Protein AF-F9GDH1-F1 (afdb_monomer_lite)

Organism: Fusarium oxysporum (strain Fo5176) (NCBI:txid660025)

Radius of gyration: 27.56 Å; chains: 1; bounding box: 54×53×70 Å

Foldseek 3Di:
DQDPVNVVVVCVVVVPPDFDWDADPVRQWIDGVPDIDGPVVVVCVVVVVVVVVVVVVCCVVPVVVVVPDDPPPDPVVPDDDDD

Structure (mmCIF, N/CA/C/O backbone):
data_AF-F9GDH1-F1
#
_entry.id   AF-F9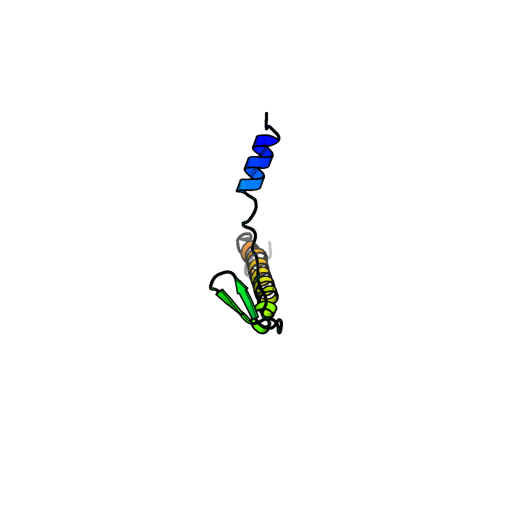GDH1-F1
#
loop_
_atom_site.group_PDB
_atom_site.id
_atom_site.type_symbol
_atom_site.label_atom_id
_atom_site.label_alt_id
_atom_site.label_comp_id
_atom_site.label_asym_id
_atom_site.label_entity_id
_atom_site.label_seq_id
_atom_site.pdbx_PDB_ins_code
_atom_site.Cartn_x
_atom_site.Cartn_y
_atom_site.Cartn_z
_atom_site.occupancy
_atom_site.B_iso_or_equiv
_atom_site.auth_seq_id
_atom_site.auth_comp_id
_atom_site.auth_asym_id
_atom_site.auth_atom_id
_atom_site.pdbx_PDB_model_num
ATOM 1 N N . MET A 1 1 ? 2.082 36.039 -12.661 1.00 46.94 1 MET A N 1
ATOM 2 C CA . MET A 1 1 ? 1.445 35.315 -13.781 1.00 46.94 1 MET A CA 1
ATOM 3 C C . MET A 1 1 ? 2.121 33.953 -13.856 1.00 46.94 1 MET A C 1
ATOM 5 O O . MET A 1 1 ? 3.299 33.903 -14.177 1.00 46.94 1 MET A O 1
ATOM 9 N N . THR A 1 2 ? 1.462 32.885 -13.411 1.00 63.28 2 THR A N 1
ATOM 10 C CA . THR A 1 2 ? 2.048 31.535 -13.353 1.00 63.28 2 THR A CA 1
ATOM 11 C C . THR A 1 2 ? 2.024 30.907 -14.746 1.00 63.28 2 THR A C 1
ATOM 13 O O . THR A 1 2 ? 0.961 30.646 -15.300 1.00 63.28 2 THR A O 1
ATOM 16 N N . SER A 1 3 ? 3.204 30.712 -15.340 1.00 85.31 3 SER A N 1
ATOM 17 C CA . SER A 1 3 ? 3.361 30.032 -16.630 1.00 85.31 3 SER A CA 1
ATOM 18 C C . SER A 1 3 ? 3.022 28.546 -16.495 1.00 85.31 3 SER A C 1
ATOM 20 O O . SER A 1 3 ? 3.416 27.914 -15.514 1.00 85.31 3 SER A O 1
ATOM 22 N N . LEU A 1 4 ? 2.376 27.951 -17.507 1.00 75.31 4 LEU A N 1
ATOM 23 C CA . LEU A 1 4 ? 2.160 26.495 -17.581 1.00 75.31 4 LEU A CA 1
ATOM 24 C C . LEU A 1 4 ? 3.473 25.708 -17.453 1.00 75.31 4 LEU A C 1
ATOM 26 O O . LEU A 1 4 ? 3.487 24.603 -16.917 1.00 75.31 4 LEU A O 1
ATOM 30 N N . ARG A 1 5 ? 4.593 26.294 -17.893 1.00 75.25 5 ARG A N 1
ATOM 31 C CA . ARG A 1 5 ? 5.926 25.701 -17.748 1.00 75.25 5 ARG A CA 1
ATOM 32 C C . ARG A 1 5 ? 6.399 25.678 -16.292 1.00 75.25 5 ARG A C 1
ATOM 34 O O . ARG A 1 5 ? 6.997 24.688 -15.881 1.00 75.25 5 ARG A O 1
ATOM 41 N N . ASP A 1 6 ? 6.115 26.726 -15.520 1.00 81.12 6 ASP A N 1
ATOM 42 C CA . ASP A 1 6 ? 6.428 26.771 -14.085 1.00 81.12 6 ASP A CA 1
ATOM 43 C C . ASP A 1 6 ? 5.512 25.840 -13.295 1.00 81.12 6 ASP A C 1
ATOM 45 O O . ASP A 1 6 ? 5.979 25.140 -12.400 1.00 81.12 6 ASP A O 1
ATOM 49 N N . PHE A 1 7 ? 4.234 25.764 -13.675 1.00 78.75 7 PHE A N 1
ATOM 50 C CA . PHE A 1 7 ? 3.291 24.800 -13.114 1.00 78.75 7 PHE A CA 1
ATOM 51 C C . PHE A 1 7 ? 3.751 23.358 -13.364 1.00 78.75 7 PHE A C 1
ATOM 53 O O . PHE A 1 7 ? 3.871 22.588 -12.417 1.00 78.75 7 PHE A O 1
ATOM 60 N N . GLY A 1 8 ? 4.114 23.017 -14.606 1.00 73.19 8 GLY A N 1
ATOM 61 C CA . GLY A 1 8 ? 4.640 21.694 -14.951 1.00 73.19 8 GLY A CA 1
ATOM 62 C C . GLY A 1 8 ? 5.956 21.367 -14.241 1.00 73.19 8 GLY A C 1
ATOM 63 O O . GLY A 1 8 ? 6.147 20.246 -13.781 1.00 73.19 8 GLY A O 1
ATOM 64 N N . ARG A 1 9 ? 6.850 22.351 -14.074 1.00 78.69 9 ARG A N 1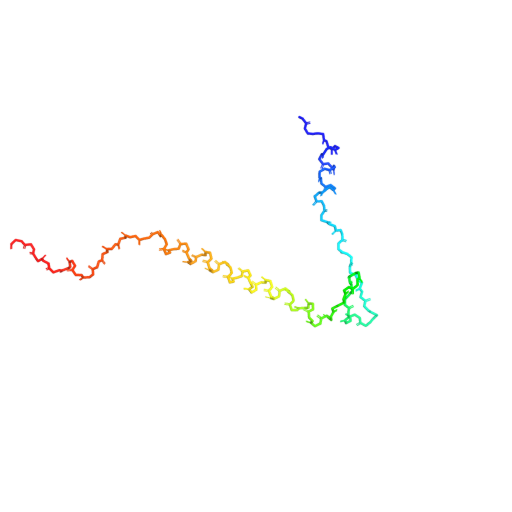
ATOM 65 C CA . ARG A 1 9 ? 8.105 22.170 -13.328 1.00 78.69 9 ARG A CA 1
ATOM 66 C C . ARG A 1 9 ? 7.867 21.991 -11.831 1.00 78.69 9 ARG A C 1
ATOM 68 O O . ARG A 1 9 ? 8.618 21.259 -11.196 1.00 78.69 9 ARG A O 1
ATOM 75 N N . ASN A 1 10 ? 6.856 22.649 -11.269 1.00 78.12 10 ASN A N 1
ATOM 76 C CA . ASN A 1 10 ? 6.477 22.458 -9.876 1.00 78.12 10 ASN A CA 1
ATOM 77 C C . ASN A 1 10 ? 5.838 21.080 -9.680 1.00 78.12 10 ASN A C 1
ATOM 79 O O . ASN A 1 10 ? 6.266 20.361 -8.787 1.00 78.12 10 ASN A O 1
ATOM 83 N N . ILE A 1 11 ? 4.934 20.670 -10.582 1.00 72.62 11 ILE A N 1
ATOM 84 C CA . ILE A 1 11 ? 4.350 19.323 -10.586 1.00 72.62 11 ILE A CA 1
ATOM 85 C C . ILE A 1 11 ? 5.443 18.266 -10.650 1.00 72.62 11 ILE A C 1
ATOM 87 O O . ILE A 1 11 ? 5.478 17.435 -9.762 1.00 72.62 11 ILE A O 1
ATOM 91 N N . ALA A 1 12 ? 6.382 18.339 -11.596 1.00 68.44 12 ALA A N 1
ATOM 92 C CA . ALA A 1 12 ? 7.464 17.355 -11.720 1.00 68.44 12 ALA A CA 1
ATOM 93 C C . ALA A 1 12 ? 8.405 17.306 -10.497 1.00 68.44 12 ALA A C 1
ATOM 95 O O . ALA A 1 12 ? 9.092 16.315 -10.279 1.00 68.44 12 ALA A O 1
ATOM 96 N N . ARG A 1 13 ? 8.470 18.381 -9.696 1.00 65.38 13 ARG A N 1
ATOM 97 C CA . ARG A 1 13 ? 9.228 18.416 -8.431 1.00 65.38 13 ARG A CA 1
ATOM 98 C C . ARG A 1 13 ? 8.423 17.906 -7.240 1.00 65.38 13 ARG A C 1
ATOM 100 O O . ARG A 1 13 ? 9.023 17.480 -6.260 1.00 65.38 13 ARG A O 1
ATOM 107 N N . THR A 1 14 ? 7.099 18.004 -7.305 1.00 67.94 14 THR A N 1
ATOM 108 C CA . THR A 1 14 ? 6.166 17.473 -6.302 1.00 67.94 14 THR A CA 1
ATOM 109 C C . THR A 1 14 ? 5.640 16.088 -6.662 1.00 67.94 14 THR A C 1
ATOM 111 O O . THR A 1 14 ? 4.930 15.490 -5.859 1.00 67.94 14 THR A O 1
ATOM 114 N N . GLU A 1 15 ? 5.941 15.597 -7.864 1.00 64.12 15 GLU A N 1
ATOM 115 C CA . GLU A 1 15 ? 5.533 14.283 -8.328 1.00 64.12 15 GLU A CA 1
ATOM 116 C C . GLU A 1 15 ? 6.248 13.267 -7.439 1.00 64.12 15 GLU A C 1
ATOM 118 O O . GLU A 1 15 ? 7.483 13.286 -7.360 1.00 64.12 15 GLU A O 1
ATOM 123 N N . PRO A 1 16 ? 5.496 12.451 -6.682 1.00 63.56 16 PRO A N 1
ATOM 124 C CA . PRO A 1 16 ? 6.116 11.485 -5.804 1.00 63.56 16 PRO A CA 1
ATOM 125 C C . PRO A 1 16 ? 7.013 10.576 -6.649 1.00 63.56 16 PRO A C 1
ATOM 127 O O . PRO A 1 16 ? 6.620 10.203 -7.759 1.00 63.56 16 PRO A O 1
ATOM 130 N N . PRO A 1 17 ? 8.221 10.236 -6.162 1.00 67.25 17 PRO A N 1
ATOM 131 C CA . PRO A 1 17 ? 9.108 9.344 -6.890 1.00 67.25 17 PRO A CA 1
ATOM 132 C C . PRO A 1 17 ? 8.333 8.082 -7.261 1.00 67.25 17 PRO A C 1
ATOM 134 O O . PRO A 1 17 ? 7.625 7.517 -6.426 1.00 67.25 17 PRO A O 1
ATOM 137 N N . SER A 1 18 ? 8.438 7.663 -8.521 1.00 68.12 18 SER A N 1
ATOM 138 C CA . SER A 1 18 ? 7.753 6.470 -9.002 1.00 68.12 18 SER A CA 1
ATOM 139 C C . SER A 1 18 ? 8.231 5.265 -8.193 1.00 68.12 18 SER A C 1
ATOM 141 O O . SER A 1 18 ? 9.386 4.848 -8.315 1.00 68.12 18 SER A O 1
ATOM 143 N N . ILE A 1 19 ? 7.355 4.718 -7.354 1.00 72.31 19 ILE A N 1
ATOM 144 C CA . ILE A 1 19 ? 7.640 3.510 -6.583 1.00 72.31 19 ILE A CA 1
ATOM 145 C C . ILE A 1 19 ? 7.386 2.322 -7.509 1.00 72.31 19 ILE A C 1
ATOM 147 O O . ILE A 1 19 ? 6.239 2.021 -7.836 1.00 72.31 19 ILE A O 1
ATOM 151 N N . LEU A 1 20 ? 8.459 1.672 -7.962 1.00 81.00 20 LEU A N 1
ATOM 152 C CA . LEU A 1 20 ? 8.379 0.477 -8.798 1.00 81.00 20 LEU A CA 1
ATOM 153 C C . LEU A 1 20 ? 8.686 -0.764 -7.965 1.00 81.00 20 LEU A C 1
ATOM 155 O O . LEU A 1 20 ? 9.797 -0.921 -7.460 1.00 81.00 20 LEU A O 1
ATOM 159 N N . PHE A 1 21 ? 7.707 -1.655 -7.868 1.00 86.00 21 PHE A N 1
ATOM 160 C CA . PHE A 1 21 ? 7.868 -2.969 -7.261 1.00 86.00 21 PHE A CA 1
ATOM 161 C C . PHE A 1 21 ? 8.154 -4.020 -8.333 1.00 86.00 21 PHE A C 1
ATOM 163 O O . PHE A 1 21 ? 7.688 -3.905 -9.467 1.00 86.00 21 PHE A O 1
ATOM 170 N N . SER A 1 22 ? 8.898 -5.059 -7.967 1.00 89.75 22 SER A N 1
ATOM 171 C CA . SER A 1 22 ? 8.971 -6.299 -8.738 1.00 89.75 22 SER A CA 1
ATOM 172 C C . SER A 1 22 ? 8.463 -7.469 -7.905 1.00 89.75 22 SER A C 1
ATOM 174 O O . SER A 1 22 ? 8.483 -7.425 -6.676 1.00 89.75 22 SER A O 1
ATOM 176 N N . TRP A 1 23 ? 7.982 -8.505 -8.581 1.00 94.19 23 TRP A N 1
ATOM 177 C CA . TRP A 1 23 ? 7.463 -9.716 -7.957 1.00 94.19 23 TRP A CA 1
ATOM 178 C C . TRP A 1 23 ? 8.369 -10.891 -8.305 1.00 94.19 23 TRP A C 1
ATOM 180 O O . TRP A 1 23 ? 8.984 -10.906 -9.373 1.00 94.19 23 TRP A O 1
ATOM 190 N N . SER A 1 24 ? 8.469 -11.862 -7.402 1.00 93.81 24 SER A N 1
ATOM 191 C CA . SER A 1 24 ? 8.969 -13.192 -7.743 1.00 93.81 24 SER A CA 1
ATOM 192 C C . SER A 1 24 ? 8.029 -13.890 -8.726 1.00 93.81 24 SER A C 1
ATOM 194 O O . SER A 1 24 ? 6.853 -13.543 -8.826 1.00 93.81 24 SER A O 1
ATOM 196 N N . ASP A 1 25 ? 8.539 -14.900 -9.429 1.00 95.25 25 ASP A N 1
ATOM 197 C CA . ASP A 1 25 ? 7.772 -15.640 -10.442 1.00 95.25 25 ASP A CA 1
ATOM 198 C C . ASP A 1 25 ? 6.539 -16.353 -9.860 1.00 95.25 25 ASP A C 1
ATOM 200 O O . ASP A 1 25 ? 5.532 -16.521 -10.543 1.00 95.25 25 ASP A O 1
ATOM 204 N N . ASP A 1 26 ? 6.603 -16.747 -8.585 1.00 93.88 26 ASP A N 1
ATOM 205 C CA . ASP A 1 26 ? 5.488 -17.334 -7.832 1.00 93.88 26 ASP A CA 1
ATOM 206 C C . ASP A 1 26 ? 4.518 -16.287 -7.254 1.00 93.88 26 ASP A C 1
ATOM 208 O O . ASP A 1 26 ? 3.465 -16.643 -6.730 1.00 93.88 26 ASP A O 1
ATOM 212 N N . GLY A 1 27 ? 4.853 -14.999 -7.352 1.00 91.88 27 GLY A N 1
ATOM 213 C CA . GLY A 1 27 ? 4.057 -1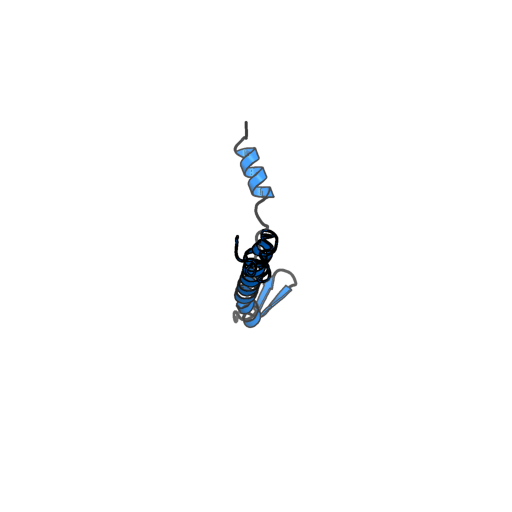3.891 -6.835 1.00 91.88 27 GLY A CA 1
ATOM 214 C C . GLY A 1 27 ? 4.088 -13.723 -5.315 1.00 91.88 27 GLY A C 1
ATOM 215 O O . GLY A 1 27 ? 3.414 -12.827 -4.813 1.00 91.88 27 GLY A O 1
ATOM 216 N N . GLU A 1 28 ? 4.857 -14.523 -4.573 1.00 95.12 28 GLU A N 1
ATOM 217 C CA . GLU A 1 28 ? 4.837 -14.515 -3.103 1.00 95.12 28 GLU A CA 1
ATOM 218 C C . GLU A 1 28 ? 5.809 -13.514 -2.468 1.00 95.12 28 GLU A C 1
ATOM 220 O O . GLU A 1 28 ? 5.696 -13.215 -1.277 1.00 95.12 28 GLU A O 1
ATOM 225 N N . ILE A 1 29 ? 6.743 -12.948 -3.237 1.00 95.62 29 ILE A N 1
ATOM 226 C CA . ILE A 1 29 ? 7.728 -11.975 -2.758 1.00 95.62 29 ILE A CA 1
ATOM 227 C C . ILE A 1 29 ? 7.644 -10.700 -3.597 1.00 95.62 29 ILE A C 1
ATOM 229 O O . ILE A 1 29 ? 7.838 -10.727 -4.809 1.00 95.62 29 ILE A O 1
ATOM 233 N N . ILE A 1 30 ? 7.439 -9.567 -2.930 1.00 93.50 30 ILE A N 1
ATOM 234 C CA . ILE A 1 30 ? 7.595 -8.221 -3.484 1.00 93.50 30 ILE A CA 1
ATOM 235 C C . ILE A 1 30 ? 9.012 -7.726 -3.205 1.00 93.50 30 ILE A C 1
ATOM 237 O O . ILE A 1 30 ? 9.527 -7.889 -2.097 1.00 93.50 30 ILE A O 1
ATOM 241 N N . ARG A 1 31 ? 9.631 -7.064 -4.182 1.00 92.62 31 ARG A N 1
ATOM 242 C CA . ARG A 1 31 ? 10.949 -6.435 -4.057 1.00 92.62 31 ARG A CA 1
ATOM 243 C C . ARG A 1 31 ? 10.896 -4.960 -4.434 1.00 92.62 31 ARG A C 1
ATOM 245 O O . ARG A 1 31 ? 10.172 -4.564 -5.347 1.00 92.62 31 ARG A O 1
ATOM 252 N N . TYR A 1 32 ? 11.689 -4.159 -3.732 1.00 90.31 32 TYR A N 1
ATOM 253 C CA . TYR A 1 32 ? 11.881 -2.732 -3.977 1.00 90.31 32 TYR A CA 1
ATOM 254 C C . TYR A 1 32 ? 13.331 -2.358 -3.650 1.00 90.31 32 TYR A C 1
ATOM 256 O O . TYR A 1 32 ? 13.715 -2.334 -2.481 1.00 90.31 32 TYR A O 1
ATOM 264 N N . GLY A 1 33 ? 14.157 -2.093 -4.667 1.00 86.12 33 GLY A N 1
ATOM 265 C CA . GLY A 1 33 ? 15.604 -1.938 -4.472 1.00 86.12 33 GLY A CA 1
ATOM 266 C C . GLY A 1 33 ? 16.202 -3.171 -3.783 1.00 86.12 33 GLY A C 1
ATOM 267 O O . GLY A 1 33 ? 15.994 -4.294 -4.241 1.00 86.12 33 GLY A O 1
ATOM 268 N N . ASP A 1 34 ? 16.876 -2.963 -2.652 1.00 88.69 34 ASP A N 1
ATOM 269 C CA . ASP A 1 34 ? 17.452 -4.036 -1.826 1.00 88.69 34 ASP A CA 1
ATOM 270 C C . ASP A 1 34 ? 16.464 -4.628 -0.802 1.00 88.69 34 ASP A C 1
ATOM 272 O O . ASP A 1 34 ? 16.787 -5.580 -0.089 1.00 88.69 34 ASP A O 1
ATOM 276 N N . PHE A 1 35 ? 15.249 -4.080 -0.707 1.00 89.69 35 PHE A N 1
ATOM 277 C CA . PHE A 1 35 ? 14.217 -4.549 0.212 1.00 89.69 35 PHE A CA 1
ATOM 278 C C . PHE A 1 35 ? 13.365 -5.655 -0.417 1.00 89.69 35 PHE A C 1
ATOM 280 O O . PHE A 1 35 ? 13.011 -5.596 -1.597 1.00 89.69 35 PHE A O 1
ATOM 287 N N . GLN A 1 36 ? 12.992 -6.648 0.394 1.00 93.94 36 GLN A N 1
ATOM 288 C CA . GLN A 1 36 ? 12.084 -7.725 0.005 1.00 93.94 36 GLN A CA 1
ATOM 289 C C . GLN A 1 36 ? 11.053 -7.977 1.103 1.00 93.94 36 GLN A C 1
ATOM 291 O O . GLN A 1 36 ? 11.368 -7.904 2.292 1.00 93.94 36 GLN A O 1
ATOM 296 N N . LEU A 1 37 ? 9.829 -8.300 0.698 1.00 93.88 37 LEU A N 1
ATOM 297 C CA . LEU A 1 37 ? 8.707 -8.555 1.590 1.00 93.88 37 LEU A CA 1
ATOM 298 C C . LEU A 1 37 ? 7.844 -9.687 1.045 1.00 93.88 37 LEU A C 1
ATOM 300 O O . LEU A 1 37 ? 7.582 -9.745 -0.151 1.00 93.88 37 LEU A O 1
ATOM 304 N N . THR A 1 38 ? 7.360 -10.563 1.920 1.00 95.44 38 THR A N 1
ATOM 305 C CA . THR A 1 38 ? 6.389 -11.585 1.522 1.00 95.44 38 THR A CA 1
ATOM 306 C C . THR A 1 38 ? 5.010 -10.973 1.297 1.00 95.44 38 THR A C 1
ATOM 308 O O . THR A 1 38 ? 4.613 -10.021 1.977 1.00 95.44 38 THR A O 1
ATOM 311 N N . MET A 1 39 ? 4.232 -11.550 0.386 1.00 92.56 39 MET A N 1
ATOM 312 C CA . MET A 1 39 ? 2.866 -11.110 0.128 1.00 92.56 39 MET A CA 1
ATOM 313 C C . MET A 1 39 ? 1.954 -11.271 1.347 1.00 92.56 39 MET A C 1
ATOM 315 O O . MET A 1 39 ? 1.054 -10.456 1.532 1.00 92.56 39 MET A O 1
ATOM 319 N N . ASP A 1 40 ? 2.204 -12.258 2.212 1.00 92.81 40 ASP A N 1
ATOM 320 C CA . ASP A 1 40 ? 1.533 -12.380 3.516 1.00 92.81 40 ASP A CA 1
ATOM 321 C C . ASP A 1 40 ? 1.672 -11.096 4.347 1.00 92.81 40 ASP A C 1
ATOM 323 O O . ASP A 1 40 ? 0.682 -10.543 4.830 1.00 92.81 40 ASP A O 1
ATOM 327 N N . LYS A 1 41 ? 2.896 -10.568 4.453 1.00 91.81 41 LYS A N 1
ATOM 328 C CA . LYS A 1 41 ? 3.173 -9.342 5.205 1.00 91.81 41 LYS A CA 1
ATOM 329 C C . LYS A 1 41 ? 2.699 -8.098 4.478 1.00 91.81 41 LYS A C 1
ATOM 331 O O . LYS A 1 41 ? 2.170 -7.197 5.121 1.00 91.81 41 LYS A O 1
ATOM 336 N N . PHE A 1 42 ? 2.832 -8.053 3.155 1.00 89.69 42 PHE A N 1
ATOM 337 C CA . PHE A 1 42 ? 2.324 -6.938 2.360 1.00 89.69 42 PHE A CA 1
ATOM 338 C C . PHE A 1 42 ? 0.806 -6.770 2.516 1.00 89.69 42 PHE A C 1
ATOM 340 O O . PHE A 1 42 ? 0.326 -5.652 2.677 1.00 89.69 42 PHE A O 1
ATOM 347 N N . ARG A 1 43 ? 0.049 -7.875 2.557 1.00 88.94 43 ARG A N 1
ATOM 348 C CA . ARG A 1 43 ? -1.411 -7.861 2.762 1.00 88.94 43 ARG A CA 1
ATOM 349 C C . ARG A 1 43 ? -1.838 -7.335 4.136 1.00 88.94 43 ARG A C 1
ATOM 351 O O . ARG A 1 43 ? -2.958 -6.864 4.253 1.00 88.94 43 ARG A O 1
ATOM 358 N N . GLN A 1 44 ? -0.957 -7.357 5.139 1.00 93.38 44 GLN A N 1
ATOM 359 C CA . GLN A 1 44 ? -1.221 -6.798 6.476 1.00 93.38 44 GLN A CA 1
ATOM 360 C C . GLN A 1 44 ? -1.023 -5.272 6.535 1.00 93.38 44 GLN A C 1
ATOM 362 O O . GLN A 1 44 ? -1.462 -4.629 7.488 1.00 93.38 44 GLN A O 1
ATOM 367 N N . ILE A 1 45 ? -0.353 -4.673 5.540 1.00 90.44 45 ILE A N 1
ATOM 368 C CA . ILE A 1 45 ? -0.032 -3.239 5.532 1.00 90.44 45 ILE A CA 1
ATOM 369 C C . ILE A 1 45 ? -1.296 -2.359 5.516 1.00 90.44 45 ILE A C 1
ATOM 371 O O . ILE A 1 45 ? -1.358 -1.433 6.330 1.00 90.44 45 ILE A O 1
ATOM 375 N N . PRO A 1 46 ? -2.304 -2.601 4.649 1.00 91.62 46 PRO A N 1
ATOM 376 C CA . PRO A 1 46 ? -3.531 -1.807 4.652 1.00 91.62 46 PRO A CA 1
ATOM 377 C C . PRO A 1 46 ? -4.240 -1.834 6.007 1.00 91.62 46 PRO A C 1
ATOM 379 O O . PRO A 1 46 ? -4.545 -0.774 6.548 1.00 91.62 46 PRO A O 1
ATOM 382 N N . ASP A 1 47 ? -4.415 -3.022 6.589 1.00 92.50 47 ASP A N 1
ATOM 383 C CA . ASP A 1 47 ? -5.095 -3.195 7.877 1.00 92.50 47 ASP A CA 1
ATOM 384 C C . ASP A 1 47 ? -4.377 -2.443 9.002 1.00 92.50 47 ASP A C 1
ATOM 386 O O . ASP A 1 47 ? -5.021 -1.780 9.819 1.00 92.50 47 ASP A O 1
ATOM 390 N N . TYR A 1 48 ? -3.039 -2.479 9.016 1.00 92.62 48 TYR A N 1
ATOM 391 C CA . TYR A 1 48 ? -2.235 -1.713 9.968 1.00 92.62 48 TYR A CA 1
ATOM 392 C C . TYR A 1 48 ? -2.491 -0.205 9.850 1.00 92.62 48 TYR A C 1
ATOM 394 O O . TYR A 1 48 ? -2.729 0.461 10.860 1.00 92.62 48 TYR A O 1
ATOM 402 N N . PHE A 1 49 ? -2.458 0.342 8.630 1.00 91.19 49 PHE A N 1
ATOM 403 C CA . PHE A 1 49 ? -2.665 1.776 8.420 1.00 91.19 49 PHE A CA 1
ATOM 404 C C . PHE A 1 49 ? -4.095 2.213 8.732 1.00 91.19 49 PHE A C 1
ATOM 406 O O . PHE A 1 49 ? -4.268 3.276 9.326 1.00 91.19 49 PHE A O 1
ATOM 413 N N . ILE A 1 50 ? -5.097 1.403 8.382 1.00 93.31 50 ILE A N 1
ATOM 414 C CA . ILE A 1 50 ? -6.503 1.662 8.716 1.00 93.31 50 ILE A CA 1
ATOM 415 C C . ILE A 1 50 ? -6.677 1.684 10.235 1.00 93.31 50 ILE A C 1
ATOM 417 O O . ILE A 1 50 ? -7.096 2.703 10.778 1.00 93.31 50 ILE A O 1
ATOM 421 N N . SER A 1 51 ? -6.247 0.623 10.924 1.00 94.94 51 SER A N 1
ATOM 422 C CA . SER A 1 51 ? -6.357 0.520 12.387 1.00 94.94 51 SER A CA 1
ATOM 423 C C . SER A 1 51 ? -5.660 1.690 13.086 1.00 94.94 51 SER A C 1
ATOM 425 O O . SER A 1 51 ? -6.165 2.263 14.050 1.00 94.94 51 SER A O 1
ATOM 427 N N . ARG A 1 52 ? -4.486 2.089 12.579 1.00 93.50 52 ARG A N 1
ATOM 428 C CA . ARG A 1 52 ? -3.740 3.218 13.133 1.00 93.50 52 ARG A CA 1
ATOM 429 C C . ARG A 1 52 ? -4.430 4.557 12.872 1.00 93.50 52 ARG A C 1
ATOM 431 O O . ARG A 1 52 ? -4.384 5.431 13.736 1.00 93.50 52 ARG A O 1
ATOM 438 N N . ALA A 1 53 ? -5.031 4.737 11.698 1.00 92.25 53 ALA A N 1
ATOM 439 C CA . ALA A 1 53 ? -5.791 5.937 11.374 1.00 92.25 53 ALA A CA 1
ATOM 440 C C . ALA A 1 53 ? -7.037 6.058 12.261 1.00 92.25 53 ALA A C 1
ATOM 442 O O . ALA A 1 53 ? -7.268 7.131 12.811 1.00 92.25 53 ALA A O 1
ATOM 443 N N . GLU A 1 54 ? -7.772 4.964 12.470 1.00 92.62 54 GLU A N 1
ATOM 444 C CA . GLU A 1 54 ? -8.926 4.907 13.377 1.00 92.62 54 GLU A CA 1
ATOM 445 C C . GLU A 1 54 ? -8.535 5.290 14.808 1.00 92.62 54 GLU A C 1
ATOM 447 O O . GLU A 1 54 ? -9.137 6.190 15.387 1.00 92.62 54 GLU A O 1
ATOM 452 N N . GLU A 1 55 ? -7.451 4.715 15.340 1.00 91.75 55 GLU A N 1
ATOM 453 C CA . GLU A 1 55 ? -6.942 5.056 16.675 1.00 91.75 55 GLU A CA 1
ATOM 454 C C . GLU A 1 55 ? -6.609 6.554 16.806 1.00 91.75 55 GLU A C 1
ATOM 456 O O . GLU A 1 55 ? -6.877 7.181 17.834 1.00 91.75 55 GLU A O 1
ATOM 461 N N . ILE A 1 56 ? -6.002 7.147 15.773 1.00 89.56 56 ILE A N 1
ATOM 462 C CA . ILE A 1 56 ? -5.688 8.580 15.753 1.00 89.56 56 ILE A CA 1
ATOM 463 C C . ILE A 1 56 ? -6.974 9.408 15.670 1.00 89.56 56 ILE A C 1
ATOM 465 O O . ILE A 1 56 ? -7.095 10.402 16.386 1.00 89.56 56 ILE A O 1
ATOM 469 N N . CYS A 1 57 ? -7.930 9.014 14.829 1.00 84.62 57 CYS A N 1
ATOM 470 C CA . CYS A 1 57 ? -9.224 9.678 14.709 1.00 84.62 57 CYS A CA 1
ATOM 471 C C . CYS A 1 57 ? -9.988 9.663 16.033 1.00 84.62 57 CYS A C 1
ATOM 473 O O . CYS A 1 57 ? -10.485 10.711 16.442 1.00 84.62 57 CYS A O 1
ATOM 475 N N . ASP A 1 58 ? -10.018 8.532 16.735 1.00 85.69 58 ASP A N 1
ATOM 476 C CA . ASP A 1 58 ? -10.643 8.424 18.051 1.00 85.69 58 ASP A CA 1
ATOM 477 C C . ASP A 1 58 ? -9.960 9.346 19.061 1.00 85.69 58 ASP A C 1
ATOM 479 O O . ASP A 1 58 ? -10.626 10.155 19.711 1.00 85.69 58 ASP A O 1
ATOM 483 N N . LYS A 1 59 ? -8.624 9.319 19.139 1.00 83.38 59 LYS A N 1
ATOM 484 C CA . LYS A 1 59 ? -7.881 10.241 20.014 1.00 83.38 59 LYS A CA 1
ATOM 485 C C . LYS A 1 59 ? -8.218 11.693 19.706 1.00 83.38 59 LYS A C 1
ATOM 487 O O . LYS A 1 59 ? -8.585 12.430 20.610 1.00 83.38 59 LYS A O 1
ATOM 492 N N . LEU A 1 60 ? -8.178 12.100 18.441 1.00 82.25 60 LEU A N 1
ATOM 493 C CA . LEU A 1 60 ? -8.488 13.476 18.052 1.00 82.25 60 LEU A CA 1
ATOM 494 C C . LEU A 1 60 ? -9.951 13.851 18.346 1.00 82.25 60 LEU A C 1
ATOM 496 O O . LEU A 1 60 ? -10.212 14.953 18.822 1.00 82.25 60 LEU A O 1
ATOM 500 N N . MET A 1 61 ? -10.914 12.958 18.108 1.00 76.62 61 MET A N 1
ATOM 501 C CA . MET A 1 61 ? -12.339 13.239 18.330 1.00 76.62 61 MET A CA 1
ATOM 502 C C . MET A 1 61 ? -12.760 13.235 19.806 1.00 76.62 61 MET A C 1
ATOM 504 O O . MET A 1 61 ? -13.757 13.885 20.153 1.00 76.62 61 MET A O 1
ATOM 508 N N . PHE A 1 62 ? -12.049 12.503 20.668 1.00 65.06 62 PHE A N 1
ATOM 509 C CA . PHE A 1 62 ? -12.385 12.367 22.087 1.00 65.06 62 PHE A CA 1
ATOM 510 C C . PHE A 1 62 ? -11.479 13.195 23.017 1.00 65.06 62 PHE A C 1
ATOM 512 O O . PHE A 1 62 ? -12.009 13.754 23.978 1.00 65.06 62 PHE A O 1
ATOM 519 N N . ASP A 1 63 ? -10.192 13.417 22.711 1.00 57.38 63 ASP A N 1
ATOM 520 C CA . ASP A 1 63 ? -9.331 14.318 23.509 1.00 57.38 63 ASP A CA 1
ATOM 521 C C . ASP A 1 63 ? -9.721 15.797 23.357 1.00 57.38 63 ASP A C 1
ATOM 523 O O . ASP A 1 63 ? -9.549 16.586 24.288 1.00 57.38 63 ASP A O 1
ATOM 527 N N . LEU A 1 64 ? -10.320 16.195 22.228 1.00 55.12 64 LEU A N 1
ATOM 528 C CA . LEU A 1 64 ? -10.783 17.576 22.030 1.00 55.12 64 LEU A CA 1
ATOM 529 C C . LEU A 1 64 ? -12.047 17.930 22.840 1.00 55.12 64 LEU A C 1
ATOM 531 O O . LEU A 1 64 ? -12.358 19.112 23.001 1.00 55.12 64 LEU A O 1
ATOM 535 N N . ARG A 1 65 ? -12.768 16.944 23.397 1.00 51.16 65 ARG A N 1
ATOM 536 C CA . ARG A 1 65 ? -13.944 17.203 24.256 1.00 51.16 65 ARG A CA 1
ATOM 537 C C . ARG A 1 65 ? -13.567 17.492 25.708 1.00 51.16 65 ARG A C 1
ATOM 539 O O . ARG A 1 65 ? -14.328 18.151 26.409 1.00 51.16 65 ARG A O 1
ATOM 546 N N . CYS A 1 66 ? -12.391 17.055 26.152 1.00 49.97 66 CYS A N 1
ATOM 547 C CA . CYS A 1 66 ? -11.948 17.221 27.538 1.00 49.97 66 CYS A CA 1
ATOM 548 C C . CYS A 1 66 ? -11.423 18.632 27.849 1.00 49.97 66 CYS A C 1
ATOM 550 O O . CYS A 1 66 ? -11.363 19.008 29.015 1.00 49.97 66 CYS A O 1
ATOM 552 N N . TYR A 1 67 ? -11.086 19.440 26.837 1.00 47.78 67 TYR A N 1
ATOM 553 C CA . TYR A 1 67 ? -10.575 20.803 27.045 1.00 47.78 67 TYR A CA 1
ATOM 554 C C . TYR A 1 67 ? -11.634 21.914 26.937 1.00 47.78 67 TYR A C 1
ATOM 556 O O . TYR A 1 67 ? -11.308 23.084 27.123 1.00 47.78 67 TYR A O 1
ATOM 564 N N . THR A 1 68 ? -12.904 21.584 26.666 1.00 49.69 68 THR A N 1
ATOM 565 C CA . THR A 1 68 ? -13.972 22.583 26.450 1.00 49.69 68 THR A CA 1
ATOM 566 C C . THR A 1 68 ? -15.146 22.473 27.425 1.00 49.69 68 THR A C 1
ATOM 568 O O . THR A 1 68 ? -16.284 22.769 27.069 1.00 49.69 68 THR A O 1
ATOM 571 N N . SER A 1 69 ? -14.914 22.101 28.688 1.00 48.78 69 SER A N 1
ATOM 572 C CA . SER A 1 69 ? -15.943 22.296 29.723 1.00 48.78 69 SER A CA 1
ATOM 573 C C . SER A 1 69 ? -15.374 22.524 31.122 1.00 48.78 69 SER A C 1
ATOM 575 O O . SER A 1 69 ? -14.967 21.575 31.785 1.00 48.78 69 SER A O 1
ATOM 577 N N . PRO A 1 70 ? -15.472 23.765 31.627 1.00 44.25 70 PRO A N 1
ATOM 578 C CA . PRO A 1 70 ? -15.555 24.036 33.049 1.00 44.25 70 PRO A CA 1
ATOM 579 C C . PRO A 1 70 ? -16.907 24.685 33.390 1.00 44.25 70 PRO A C 1
ATOM 581 O O . PRO A 1 70 ? -16.957 25.745 34.002 1.00 44.25 70 PRO A O 1
ATOM 584 N N . TRP A 1 71 ? -18.029 24.042 33.046 1.00 44.69 71 TRP A N 1
ATOM 585 C CA . TRP A 1 71 ? -19.210 24.161 33.908 1.00 44.69 71 TRP A CA 1
ATOM 586 C C . TRP A 1 71 ? -19.030 23.153 35.041 1.00 44.69 71 TRP A C 1
ATOM 588 O O . TRP A 1 71 ? -19.501 22.019 34.982 1.00 44.69 71 TRP A O 1
A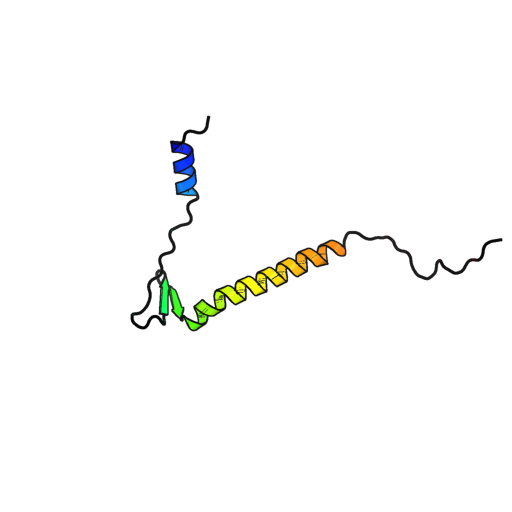TOM 598 N N . HIS A 1 72 ? -18.291 23.567 36.069 1.00 54.75 72 HIS A N 1
ATOM 599 C CA . HIS A 1 72 ? -18.341 22.918 37.371 1.00 54.75 72 HIS A CA 1
ATOM 600 C C . HIS A 1 72 ? -19.726 23.181 37.974 1.00 54.75 72 HIS A C 1
ATOM 602 O O . HIS A 1 72 ? -19.918 24.156 38.690 1.00 54.75 72 HIS A O 1
ATOM 608 N N . PHE A 1 73 ? -20.698 22.321 37.669 1.00 52.09 73 PHE A N 1
ATOM 609 C CA . PHE A 1 73 ? -21.896 22.183 38.491 1.00 52.09 73 PHE A CA 1
ATOM 610 C C . PHE A 1 73 ? -21.754 20.899 39.304 1.00 52.09 73 PHE A C 1
ATOM 612 O O . PHE A 1 73 ? -22.065 19.795 38.853 1.00 52.09 73 PHE A O 1
ATOM 619 N N . THR A 1 74 ? -21.186 21.033 40.498 1.00 54.41 74 THR A N 1
ATOM 620 C CA . THR A 1 74 ? -21.110 19.947 41.473 1.00 54.41 74 THR A CA 1
ATOM 621 C C . THR A 1 74 ? -22.458 19.772 42.161 1.00 54.41 74 THR A C 1
ATOM 623 O O . THR A 1 74 ? -23.099 20.732 42.571 1.00 54.41 74 THR A O 1
ATOM 626 N N . ARG A 1 75 ? -22.860 18.512 42.362 1.00 45.69 75 ARG A N 1
ATOM 627 C CA . ARG A 1 75 ? -24.125 18.055 42.978 1.00 45.69 75 ARG A CA 1
ATOM 628 C C . ARG A 1 75 ? -24.420 18.607 44.395 1.00 45.69 75 ARG A C 1
ATOM 630 O O . ARG A 1 75 ? -25.435 18.241 44.974 1.00 45.69 75 ARG A O 1
ATOM 637 N N . GLN A 1 76 ? -23.551 19.443 44.964 1.00 45.97 76 GLN A N 1
ATOM 638 C CA . GLN A 1 76 ? -23.707 20.068 46.283 1.00 45.97 76 GLN A CA 1
ATOM 639 C C . GLN A 1 76 ? -24.532 21.369 46.267 1.00 45.97 76 GLN A C 1
ATOM 641 O O . GLN A 1 76 ? -25.014 21.774 47.323 1.00 45.97 76 GLN A O 1
ATOM 646 N N . ASP A 1 77 ? -24.787 21.971 45.101 1.00 47.56 77 ASP A N 1
ATOM 647 C CA . ASP A 1 77 ? -25.542 23.235 45.003 1.00 47.56 77 ASP A CA 1
ATOM 648 C C . ASP A 1 77 ? -27.075 23.064 45.083 1.00 47.56 77 ASP A C 1
ATOM 650 O O . ASP A 1 77 ? -27.819 24.041 45.105 1.00 47.56 77 ASP A O 1
ATOM 654 N N . ALA A 1 78 ? -27.577 21.827 45.174 1.00 52.38 78 ALA A N 1
ATOM 655 C CA . ALA A 1 78 ? -29.011 21.514 45.156 1.00 52.38 78 ALA A CA 1
ATOM 656 C C . ALA A 1 78 ? -29.705 21.521 46.539 1.00 52.38 78 ALA A C 1
ATOM 658 O O . ALA A 1 78 ? -30.862 21.115 46.641 1.00 52.38 78 ALA A O 1
ATOM 659 N N . THR A 1 79 ? -29.044 21.979 47.607 1.00 49.16 79 THR A N 1
ATOM 660 C CA . THR A 1 79 ? -29.632 22.024 48.964 1.00 49.16 79 THR A CA 1
ATOM 661 C C . THR A 1 79 ? -29.472 23.388 49.626 1.00 49.16 79 THR A C 1
ATOM 663 O O . THR A 1 79 ? -28.818 23.534 50.655 1.00 49.16 79 THR A O 1
ATOM 666 N N . ARG A 1 80 ? -30.131 24.405 49.067 1.00 46.81 80 ARG A N 1
ATOM 667 C CA . ARG A 1 80 ? -30.681 25.510 49.865 1.00 46.81 80 ARG A CA 1
ATOM 668 C C . ARG A 1 80 ? -32.087 25.835 49.353 1.00 46.81 80 ARG A C 1
ATOM 670 O O . ARG A 1 80 ? -32.202 26.288 48.217 1.00 46.81 80 ARG A O 1
ATOM 677 N N . PRO A 1 81 ? -33.151 25.597 50.140 1.00 45.44 81 PRO A N 1
ATOM 678 C CA . PRO A 1 81 ? -34.456 26.145 49.822 1.00 45.44 81 PRO A CA 1
ATOM 679 C C . PRO A 1 81 ? -34.437 27.653 50.086 1.00 45.44 81 PRO A C 1
ATOM 681 O O . PRO A 1 81 ? -33.800 28.123 51.029 1.00 45.44 81 PRO A O 1
ATOM 684 N N . GLY A 1 82 ? -35.093 28.399 49.201 1.00 59.72 82 GLY A N 1
ATOM 685 C CA . GLY A 1 82 ? -35.318 29.825 49.363 1.00 59.72 82 GLY A CA 1
ATOM 686 C C . GLY A 1 82 ? -36.365 30.133 50.434 1.00 59.72 82 GLY A C 1
ATOM 687 O O . GLY A 1 82 ? -37.291 29.348 50.634 1.00 59.72 82 GLY A O 1
ATOM 688 N N . VAL A 1 83 ? -36.204 31.344 50.983 1.00 39.09 83 VAL A N 1
ATOM 689 C CA . VAL A 1 83 ? -37.054 32.092 51.932 1.00 39.09 83 VAL A CA 1
ATOM 690 C C . VAL A 1 83 ? -36.981 31.634 53.385 1.00 39.09 83 VAL A C 1
ATOM 692 O O . VAL A 1 83 ? -37.470 30.535 53.714 1.00 39.09 83 VAL A O 1
#

Sequence (83 aa):
MTSLRDFGRNIARTEPPSILFSWSDDGEIIRYGDFQLTMDKFRQIPDYFISRAEEICDKLMFDLRCYTSPWHFTRQDATRPGV

pLDDT: mean 75.44, std 17.99, 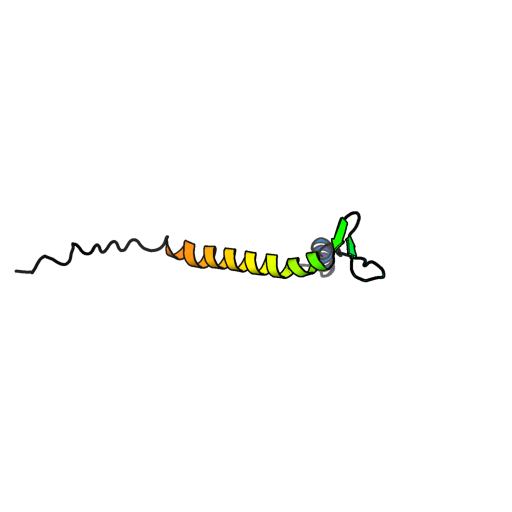range [39.09, 95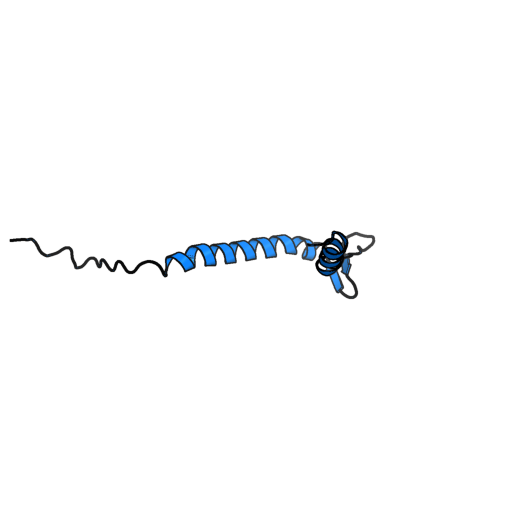.62]

Secondary structure (DSSP, 8-state):
---HHHHHHHHHHHSPP----EE-TTS-EEEETTEEEEHHHHHHHHHHHHHHHHHHHHHHHHHTTTTS------TTTT-----